Protein AF-A0A3M7S9L4-F1 (afdb_monomer_lite)

Radius of gyration: 29.11 Å; chains: 1; bounding box: 86×45×60 Å

InterPro domains:
  IPR013865 Protein FAM32A [PF08555] (4-86)
  IPR013865 Protein FAM32A [PTHR13282] (4-121)

Secondary structure (DSSP, 8-state):
------------TT------PPPPPPPPPGGGGSSS------PPPP---S------------------PPPHHHHHHHHHHHHHHHHHHHHHHTS-HHHHHHHHHHHHHHS-S-SSPPP--S--

Foldseek 3Di:
DDDDDDPDDDDDPPDDPDPDDDDDDDDDDPPVPPPPPPDDDDDDDDDDDPPPPPPPDDPPDDDPPPPPPDDPVRVVVVVVVVVVVVVVVVVVVVDDPVRVVVVVVVVVVVDDPDPDDDDDDPDD

pLDDT: mean 73.63, std 19.46, range [39.19, 98.0]

Organism: Brachionus plicatilis (NCBI:txid10195)

Structure (mmCIF, N/CA/C/O backbone):
data_AF-A0A3M7S9L4-F1
#
_entry.id   AF-A0A3M7S9L4-F1
#
loop_
_atom_site.group_PDB
_atom_site.id
_atom_site.type_symbol
_atom_site.label_atom_id
_atom_site.label_alt_id
_atom_site.label_comp_id
_atom_site.label_asym_id
_atom_site.label_entity_id
_atom_site.label_seq_id
_atom_site.pdbx_PDB_ins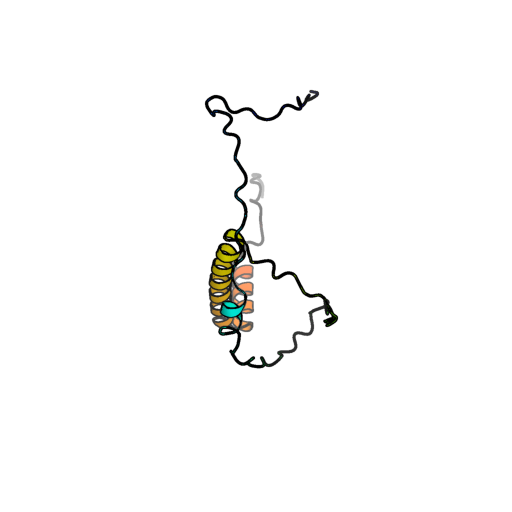_code
_atom_site.Cartn_x
_atom_site.Cartn_y
_atom_site.Cartn_z
_atom_site.occupancy
_atom_site.B_iso_or_equiv
_atom_site.auth_seq_id
_atom_site.auth_comp_id
_atom_site.auth_asym_id
_atom_site.auth_atom_id
_atom_site.pdbx_PDB_model_num
ATOM 1 N N . MET A 1 1 ? 24.836 -1.444 39.140 1.00 51.94 1 MET A N 1
ATOM 2 C CA . MET A 1 1 ? 23.706 -0.548 39.462 1.00 51.94 1 MET A CA 1
ATOM 3 C C . MET A 1 1 ? 22.450 -1.386 39.652 1.00 51.94 1 MET A C 1
ATOM 5 O O . MET A 1 1 ? 22.001 -1.992 38.689 1.00 51.94 1 MET A O 1
ATOM 9 N N . SER A 1 2 ? 21.921 -1.467 40.869 1.00 52.75 2 SER A N 1
ATOM 10 C CA . SER A 1 2 ? 20.624 -2.081 41.179 1.00 52.75 2 SER A CA 1
ATOM 11 C C . SER A 1 2 ? 19.540 -0.997 41.160 1.00 52.75 2 SER A C 1
ATOM 13 O O . SER A 1 2 ? 19.692 0.030 41.813 1.00 52.75 2 SER A O 1
ATOM 15 N N . TYR A 1 3 ? 18.475 -1.199 40.381 1.00 56.56 3 TYR A N 1
ATOM 16 C CA . TYR A 1 3 ? 17.324 -0.293 40.334 1.00 56.56 3 TYR A CA 1
ATOM 17 C C . TYR A 1 3 ? 16.244 -0.790 41.299 1.00 56.56 3 TYR A C 1
ATOM 19 O O . TYR A 1 3 ? 15.649 -1.842 41.074 1.00 56.56 3 TYR A O 1
ATOM 27 N N . GLU A 1 4 ? 15.977 -0.030 42.358 1.00 64.56 4 GLU A N 1
ATOM 28 C CA . GLU A 1 4 ? 14.792 -0.209 43.200 1.00 64.56 4 GLU A CA 1
ATOM 29 C C . GLU A 1 4 ? 13.608 0.535 42.571 1.00 64.56 4 GLU A C 1
ATOM 31 O O . GLU A 1 4 ? 13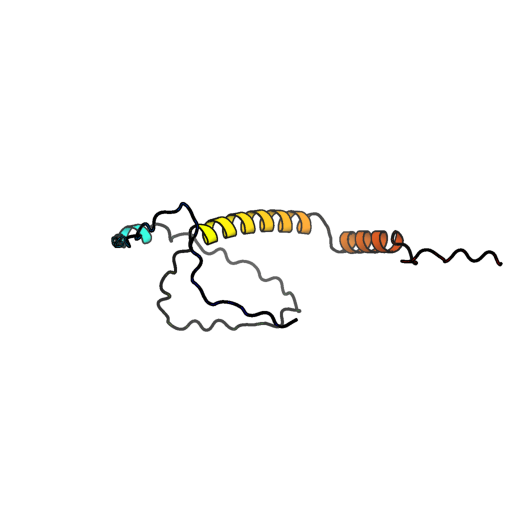.666 1.742 42.332 1.00 64.56 4 GLU A O 1
ATOM 36 N N . CYS A 1 5 ? 12.521 -0.183 42.285 1.00 61.75 5 CYS A N 1
ATOM 37 C CA . CYS A 1 5 ? 11.263 0.406 41.832 1.00 61.75 5 CYS A CA 1
ATOM 38 C C . CYS A 1 5 ? 10.323 0.544 43.038 1.00 61.75 5 CYS A C 1
ATOM 40 O O . CYS A 1 5 ? 9.839 -0.451 43.576 1.00 61.75 5 CYS A O 1
ATOM 42 N N . SER A 1 6 ? 10.077 1.775 43.488 1.00 63.25 6 SER A N 1
ATOM 43 C CA . SER A 1 6 ? 9.165 2.064 44.595 1.00 63.25 6 SER A CA 1
ATOM 44 C C . SER A 1 6 ? 7.703 1.972 44.129 1.00 63.25 6 SER A C 1
ATOM 46 O O . SER A 1 6 ? 7.225 2.757 43.311 1.00 63.25 6 SER A O 1
ATOM 48 N N . GLY A 1 7 ? 6.975 0.977 44.647 1.00 63.69 7 GLY A N 1
ATOM 49 C CA . GLY A 1 7 ? 5.592 0.649 44.275 1.00 63.69 7 GLY A CA 1
ATOM 50 C C . GLY A 1 7 ? 4.527 1.610 44.821 1.00 63.69 7 GLY A C 1
ATOM 51 O O . GLY A 1 7 ? 3.680 1.204 45.615 1.00 63.69 7 GLY A O 1
ATOM 52 N N . GLY A 1 8 ? 4.547 2.877 44.402 1.00 77.81 8 GLY A N 1
ATOM 53 C CA . GLY A 1 8 ? 3.539 3.883 44.764 1.00 77.81 8 GLY A CA 1
ATOM 54 C C . GLY A 1 8 ? 2.562 4.220 43.629 1.00 77.81 8 GLY A C 1
ATOM 55 O O . GLY A 1 8 ? 2.948 4.323 42.469 1.00 77.81 8 GLY A O 1
ATOM 56 N N . SER A 1 9 ? 1.285 4.454 43.959 1.00 73.50 9 SER A N 1
ATOM 57 C CA . SER A 1 9 ? 0.295 4.988 43.008 1.00 73.50 9 SER A CA 1
ATOM 58 C C . SER A 1 9 ? 0.676 6.409 42.573 1.00 73.50 9 SER A C 1
ATOM 60 O O . SER A 1 9 ? 0.821 7.292 43.420 1.00 73.50 9 SER A O 1
ATOM 62 N N . LEU A 1 10 ? 0.761 6.650 41.260 1.00 71.69 10 LEU A N 1
ATOM 63 C CA . LEU A 1 10 ? 1.113 7.949 40.679 1.00 71.69 10 LEU A CA 1
ATOM 64 C C . LEU A 1 10 ? 0.119 9.038 41.115 1.00 71.69 10 LEU A C 1
ATOM 66 O O . LEU A 1 10 ? -1.065 8.995 40.779 1.00 71.69 10 LEU A O 1
ATOM 70 N N . ARG A 1 11 ? 0.612 10.021 41.872 1.00 74.44 11 ARG A N 1
ATOM 71 C CA . ARG A 1 11 ? -0.150 11.189 42.331 1.00 74.44 11 ARG A CA 1
ATOM 72 C C . ARG A 1 11 ? 0.359 12.429 41.611 1.00 74.44 11 ARG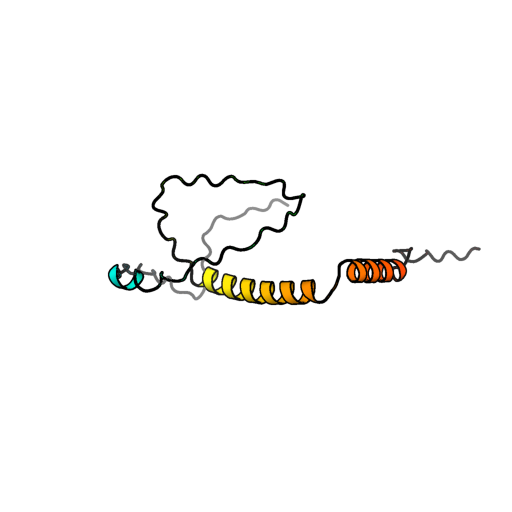 A C 1
ATOM 74 O O . ARG A 1 11 ? 1.501 12.832 41.805 1.00 74.44 11 ARG A O 1
ATOM 81 N N . LEU A 1 12 ? -0.479 13.025 40.764 1.00 77.06 12 LEU A N 1
ATOM 82 C CA . LEU A 1 12 ? -0.112 14.213 39.992 1.00 77.06 12 LEU A CA 1
ATOM 83 C C . LEU A 1 12 ? -0.319 15.478 40.833 1.00 77.06 12 LEU A C 1
ATOM 85 O O . LEU A 1 12 ? -1.419 15.745 41.322 1.00 77.06 12 LEU A O 1
ATOM 89 N N . LYS A 1 13 ? 0.742 16.273 41.005 1.00 76.06 13 LYS A N 1
ATOM 90 C CA . LYS A 1 13 ? 0.677 17.556 41.717 1.00 76.06 13 LYS A CA 1
ATOM 91 C C . LYS A 1 13 ? -0.252 18.510 40.952 1.00 76.06 13 LYS A C 1
ATOM 93 O O . LYS A 1 13 ? -0.060 18.736 39.764 1.00 76.06 13 LYS A O 1
ATOM 98 N N . GLY A 1 14 ? -1.248 19.067 41.640 1.00 72.94 14 GLY A N 1
ATOM 99 C CA . GLY A 1 14 ? -2.183 20.052 41.076 1.00 72.94 14 GLY A CA 1
ATOM 100 C C . GLY A 1 14 ? -3.535 19.492 40.624 1.00 72.94 14 GLY A C 1
ATOM 101 O O . GLY A 1 14 ? -4.426 20.273 40.299 1.00 72.94 14 GLY A O 1
ATOM 102 N N . VAL A 1 15 ? -3.742 18.170 40.660 1.00 66.12 15 VAL A N 1
ATOM 103 C CA . VAL A 1 15 ? -5.050 17.562 40.373 1.00 66.12 15 VAL A CA 1
ATOM 104 C C . VAL A 1 15 ? -5.728 17.187 41.692 1.00 66.12 15 VAL A C 1
ATOM 106 O O . VAL A 1 15 ? -5.188 16.417 42.479 1.00 66.12 15 VAL A O 1
ATOM 109 N N . SER A 1 16 ? -6.910 17.749 41.955 1.00 63.47 16 SER A N 1
ATOM 110 C CA . SER A 1 16 ? -7.751 17.333 43.084 1.00 63.47 16 SER A CA 1
ATOM 111 C C . SER A 1 16 ? -8.373 15.963 42.797 1.00 63.47 16 SER A C 1
ATOM 113 O O . SER A 1 16 ? -8.887 15.738 41.700 1.00 63.47 16 SER A O 1
ATOM 115 N N . ASP A 1 17 ? -8.345 15.056 43.779 1.00 64.31 17 ASP A N 1
ATOM 116 C CA . ASP A 1 17 ? -8.914 13.703 43.691 1.00 64.31 17 ASP A CA 1
ATOM 117 C C . ASP A 1 17 ? -10.444 13.755 43.533 1.00 64.31 17 ASP A C 1
ATOM 119 O O . ASP A 1 17 ? -11.218 13.620 44.486 1.00 64.31 17 ASP A O 1
ATOM 123 N N . LYS A 1 18 ? -10.923 13.967 42.308 1.00 64.94 18 LYS A N 1
ATOM 124 C CA . LYS A 1 18 ? -12.355 13.940 42.009 1.00 64.94 18 LYS A CA 1
ATOM 125 C C . LYS A 1 18 ? -12.812 12.485 41.935 1.00 64.94 18 LYS A C 1
ATOM 127 O O . LYS A 1 18 ? -12.566 11.785 40.957 1.00 64.94 18 LYS A O 1
ATOM 132 N N . LYS A 1 19 ? -13.509 12.026 42.979 1.00 66.44 19 LYS A N 1
ATOM 133 C CA . LYS A 1 19 ? -14.151 10.702 43.043 1.00 66.44 19 LYS A CA 1
ATOM 134 C C . LYS A 1 19 ? -15.229 10.605 41.950 1.00 66.44 19 LYS A C 1
ATOM 136 O O . LYS A 1 19 ? -16.332 11.129 42.107 1.00 66.44 19 LYS A O 1
ATOM 141 N N . ILE A 1 20 ? -14.914 9.962 40.823 1.00 70.38 20 ILE A N 1
ATOM 142 C CA . ILE A 1 20 ? -15.849 9.786 39.700 1.00 70.38 20 ILE A CA 1
ATOM 143 C C . ILE A 1 20 ? -16.982 8.844 40.140 1.00 70.38 20 ILE A C 1
ATOM 145 O O . ILE A 1 20 ? -16.766 7.656 40.381 1.00 70.38 20 ILE A O 1
ATOM 149 N N . LYS A 1 21 ? -18.211 9.366 40.247 1.00 70.62 21 LYS A N 1
ATOM 150 C CA . LYS A 1 21 ? -19.413 8.555 40.501 1.00 70.62 21 LYS A CA 1
ATOM 151 C C . LYS A 1 21 ? -19.842 7.843 39.213 1.00 70.62 21 LYS A C 1
ATOM 153 O O . LYS A 1 21 ? -20.058 8.484 38.187 1.00 70.62 21 LYS A O 1
ATOM 158 N N . LYS A 1 22 ? -20.005 6.516 39.268 1.00 72.75 22 LYS A N 1
ATOM 159 C CA . LYS A 1 22 ? -20.539 5.715 38.152 1.00 72.75 22 LYS A CA 1
ATOM 160 C C . LYS A 1 22 ? -22.018 6.063 37.917 1.00 72.75 22 LYS A C 1
ATOM 162 O O . LYS A 1 22 ? -22.825 5.947 38.837 1.00 72.75 22 LYS A O 1
ATOM 167 N N . LYS A 1 23 ? -22.385 6.464 36.692 1.00 75.12 23 LYS A N 1
ATOM 168 C CA . LYS A 1 23 ? -23.791 6.642 36.276 1.00 75.12 23 LYS A CA 1
ATOM 169 C C . LYS A 1 23 ? -24.436 5.282 35.961 1.00 75.12 23 LYS A C 1
ATOM 171 O O . LYS A 1 23 ? -23.812 4.441 35.316 1.00 75.12 23 LYS A O 1
ATOM 176 N N . LYS A 1 24 ? -25.686 5.076 36.400 1.00 73.44 24 LYS A N 1
ATOM 177 C CA . LYS A 1 24 ? -26.519 3.913 36.031 1.00 73.44 24 LYS A CA 1
ATOM 178 C C . LYS A 1 24 ? -26.943 4.014 34.557 1.00 73.44 24 LYS A C 1
ATOM 180 O O . LYS A 1 24 ? -27.299 5.095 34.101 1.00 73.44 24 LYS A O 1
ATOM 185 N N . LYS A 1 25 ? -26.909 2.888 33.833 1.00 71.12 25 LYS A N 1
ATOM 186 C CA . LYS A 1 25 ? -27.418 2.765 32.455 1.00 71.12 25 LYS A CA 1
ATOM 187 C C . LYS A 1 25 ? -28.947 2.629 32.478 1.00 71.12 25 LYS A C 1
ATOM 189 O O . LYS A 1 25 ? -29.457 1.807 33.238 1.00 71.12 25 LYS A O 1
ATOM 194 N N . SER A 1 26 ? -29.656 3.403 31.657 1.00 65.56 26 SER A N 1
ATOM 195 C CA . SER A 1 26 ? -31.068 3.173 31.328 1.00 65.56 26 SER A CA 1
ATOM 196 C C . SER A 1 26 ? -31.184 2.063 30.275 1.00 65.56 26 SER A C 1
ATOM 198 O O . SER A 1 26 ? -30.298 1.907 29.433 1.00 65.56 26 SER A O 1
ATOM 200 N N . LYS A 1 27 ? -32.247 1.255 30.353 1.00 70.50 27 LYS A N 1
ATOM 201 C CA . LYS A 1 27 ? -32.583 0.249 29.335 1.00 70.50 27 LYS A CA 1
ATOM 202 C C . LYS A 1 27 ? -33.285 0.954 28.167 1.00 70.50 27 LYS A C 1
ATOM 204 O O . LYS A 1 27 ? -34.049 1.880 28.410 1.00 70.50 27 LYS A O 1
ATOM 209 N N . ILE A 1 28 ? -32.975 0.549 26.938 1.00 65.88 28 ILE A N 1
ATOM 210 C CA . ILE A 1 28 ? -33.593 1.048 25.699 1.00 65.88 28 ILE A CA 1
ATOM 211 C C . ILE A 1 28 ? -34.583 -0.017 25.216 1.00 65.88 28 ILE A C 1
ATOM 213 O O . ILE A 1 28 ? -34.278 -1.209 25.317 1.00 65.88 28 ILE A O 1
ATOM 217 N N . ASP A 1 29 ? -35.743 0.421 24.727 1.00 64.81 29 ASP A N 1
ATOM 218 C CA . ASP A 1 29 ? -36.858 -0.438 24.327 1.00 64.81 29 ASP A CA 1
ATOM 219 C C . ASP A 1 29 ? -36.541 -1.280 23.069 1.00 64.81 29 ASP A C 1
ATOM 221 O O . ASP A 1 29 ? -35.951 -0.775 22.109 1.00 64.81 29 ASP A O 1
ATOM 225 N N . PRO A 1 30 ? -36.907 -2.576 23.056 1.00 60.75 30 PRO A N 1
ATOM 226 C CA . PRO A 1 30 ? -36.472 -3.549 22.047 1.00 60.75 30 PRO A CA 1
ATOM 227 C C . PRO A 1 30 ? -37.163 -3.423 20.679 1.00 60.75 30 PRO A C 1
ATOM 229 O O . PRO A 1 30 ? -36.702 -4.038 19.714 1.00 60.75 30 PRO A O 1
ATOM 232 N N . ASP A 1 31 ? -38.234 -2.636 20.569 1.00 60.59 31 ASP A N 1
ATOM 233 C CA . ASP A 1 31 ? -39.060 -2.591 19.356 1.00 60.59 31 ASP A CA 1
ATOM 234 C C . ASP A 1 31 ? -38.462 -1.734 18.230 1.00 60.59 31 ASP A C 1
ATOM 236 O O . ASP A 1 31 ? -38.777 -1.954 17.062 1.00 60.59 31 ASP A O 1
ATOM 240 N N . LEU A 1 32 ? -37.503 -0.850 18.534 1.00 55.53 32 LEU A N 1
ATOM 241 C CA . LEU A 1 32 ? -36.837 -0.019 17.520 1.00 55.53 32 LEU A CA 1
ATOM 242 C C . LEU A 1 32 ? -35.826 -0.796 16.647 1.00 55.53 32 LEU A C 1
ATOM 244 O O . LEU A 1 32 ? -35.424 -0.318 15.594 1.00 55.53 32 LEU A O 1
ATOM 248 N N . ILE A 1 33 ? -35.399 -1.994 17.069 1.00 53.31 33 ILE A N 1
ATOM 249 C CA . ILE A 1 33 ? -34.271 -2.729 16.458 1.00 53.31 33 ILE A CA 1
ATOM 250 C C . ILE A 1 33 ? -34.723 -3.661 15.316 1.00 53.31 33 ILE A C 1
ATOM 252 O O . ILE A 1 33 ? -33.909 -4.084 14.496 1.00 53.31 33 ILE A O 1
ATOM 256 N N . LYS A 1 34 ? -36.016 -3.998 15.229 1.00 54.66 34 LYS A N 1
ATOM 257 C CA . LYS A 1 34 ? -36.523 -4.973 14.242 1.00 54.66 34 LYS A CA 1
ATOM 258 C C . LYS A 1 34 ? -36.712 -4.405 12.834 1.00 54.66 34 LYS A C 1
ATOM 260 O O . LYS A 1 34 ? -36.758 -5.185 11.889 1.00 54.66 34 LYS A O 1
ATOM 265 N N . GLN A 1 35 ? -36.797 -3.086 12.674 1.00 54.00 35 GLN A N 1
ATOM 266 C CA . GLN A 1 35 ? -37.128 -2.473 11.383 1.00 54.00 35 GLN A CA 1
ATOM 267 C C . GLN A 1 35 ? -35.927 -2.312 10.431 1.00 54.00 35 GLN A C 1
ATOM 269 O O . GLN A 1 35 ? -36.130 -2.145 9.235 1.00 54.00 35 GLN A O 1
ATOM 274 N N . GLU A 1 36 ? -34.688 -2.413 10.926 1.00 51.97 36 GLU A N 1
ATOM 275 C CA . GLU A 1 36 ? -33.468 -2.121 10.145 1.00 51.97 36 GLU A CA 1
ATOM 276 C C . GLU A 1 36 ? -32.795 -3.372 9.528 1.00 51.97 36 GLU A C 1
ATOM 278 O O . GLU A 1 36 ? -31.843 -3.265 8.763 1.00 51.97 36 GLU A O 1
ATOM 283 N N . LEU A 1 37 ? -33.286 -4.581 9.837 1.00 53.91 37 LEU A N 1
ATOM 284 C CA . LEU A 1 37 ? -32.650 -5.864 9.477 1.00 53.91 37 LEU A CA 1
ATOM 285 C C . LEU A 1 37 ? -33.151 -6.497 8.160 1.00 53.91 37 LEU A C 1
ATOM 287 O O . LEU A 1 37 ? -32.776 -7.626 7.846 1.00 53.91 37 LEU A O 1
ATOM 291 N N . ALA A 1 38 ? -33.976 -5.799 7.377 1.00 48.81 38 ALA A N 1
ATOM 292 C CA . ALA A 1 38 ? -34.519 -6.298 6.112 1.00 48.81 38 ALA A CA 1
ATOM 293 C C . ALA A 1 38 ? -33.733 -5.762 4.898 1.00 48.81 38 ALA A C 1
ATOM 295 O O . ALA A 1 38 ? -34.230 -4.931 4.143 1.00 48.81 38 ALA A O 1
ATOM 296 N N . LEU A 1 39 ? -32.504 -6.244 4.693 1.00 48.88 39 LEU A N 1
ATOM 297 C CA . LEU A 1 39 ? -31.785 -6.097 3.419 1.00 48.88 39 LEU A CA 1
ATOM 298 C C . LEU A 1 39 ? -31.350 -7.485 2.912 1.00 48.88 39 LEU A C 1
ATOM 300 O O . LEU A 1 39 ? -30.813 -8.274 3.694 1.00 48.88 39 LEU A O 1
ATOM 304 N N . PRO A 1 40 ? -31.600 -7.825 1.632 1.00 45.03 40 PRO A N 1
ATOM 305 C CA . PRO A 1 40 ? -31.350 -9.162 1.105 1.00 45.03 40 PRO A CA 1
ATOM 306 C C . PRO A 1 40 ? -29.848 -9.449 0.970 1.00 45.03 40 PRO A C 1
ATOM 308 O O . PRO A 1 40 ? -29.085 -8.653 0.424 1.00 45.03 40 PRO A O 1
ATOM 311 N N . LYS A 1 41 ? -29.433 -10.626 1.456 1.00 45.59 41 LYS A N 1
ATOM 312 C CA . LYS A 1 41 ? -28.084 -11.185 1.298 1.00 45.59 41 LYS A CA 1
ATOM 313 C C . LYS A 1 41 ? -27.821 -11.451 -0.189 1.00 45.59 41 LYS A C 1
ATOM 315 O O . LYS A 1 41 ? -28.398 -12.372 -0.757 1.00 45.59 41 LYS A O 1
ATOM 320 N N . VAL A 1 42 ? -26.950 -10.659 -0.810 1.00 41.88 42 VAL A N 1
ATOM 321 C CA . VAL A 1 42 ? -26.452 -10.923 -2.165 1.00 41.88 42 VAL A CA 1
ATOM 322 C C . VAL A 1 42 ? -25.295 -11.915 -2.049 1.00 41.88 42 VAL A C 1
ATOM 324 O O . VAL A 1 42 ? -24.248 -11.603 -1.484 1.00 41.88 42 VAL A O 1
ATOM 327 N N . SER A 1 43 ? -25.516 -13.135 -2.530 1.00 49.03 43 SER A N 1
ATOM 328 C CA . SER A 1 43 ? -24.526 -14.209 -2.620 1.00 49.03 43 SER A CA 1
ATOM 329 C C . SER A 1 43 ? -23.348 -13.791 -3.507 1.00 49.03 43 SER A C 1
ATOM 331 O O . SER A 1 43 ? -23.521 -13.458 -4.679 1.00 49.03 43 SER A O 1
ATOM 333 N N . ARG A 1 44 ? -22.149 -13.788 -2.920 1.00 57.19 44 ARG A N 1
ATOM 334 C CA . ARG A 1 44 ? -20.867 -13.475 -3.563 1.00 57.19 44 ARG A CA 1
ATOM 335 C C . ARG A 1 44 ? -20.340 -14.735 -4.274 1.00 57.19 44 ARG A C 1
ATOM 337 O O . ARG A 1 44 ? -20.381 -15.788 -3.645 1.00 57.19 44 ARG A O 1
ATOM 344 N N . PRO A 1 45 ? -19.855 -14.672 -5.528 1.00 49.00 45 PRO A N 1
ATOM 345 C CA . PRO A 1 45 ? -19.238 -15.830 -6.167 1.00 49.00 45 PRO A CA 1
ATOM 346 C C . PRO A 1 45 ? -17.855 -16.084 -5.550 1.00 49.00 45 PRO A C 1
ATOM 348 O O . PRO A 1 45 ? -17.060 -15.152 -5.391 1.00 49.00 45 PRO A O 1
ATOM 351 N N . GLU A 1 46 ? -17.607 -17.335 -5.170 1.00 46.62 46 GLU A N 1
ATOM 352 C CA . GLU A 1 46 ? -16.317 -17.833 -4.687 1.00 46.62 46 GLU A CA 1
ATOM 353 C C . GLU A 1 46 ? -15.293 -17.778 -5.832 1.00 46.62 46 GLU A C 1
ATOM 355 O O . GLU A 1 46 ? -15.573 -18.216 -6.948 1.00 46.62 46 GLU A O 1
ATOM 360 N N . LEU A 1 47 ? -14.120 -17.202 -5.570 1.00 50.91 47 LEU A N 1
ATOM 361 C CA . LEU A 1 47 ? -12.932 -17.395 -6.395 1.00 50.91 47 LEU A CA 1
ATOM 362 C C . LEU A 1 47 ? -11.987 -18.272 -5.578 1.00 50.91 47 LEU A C 1
ATOM 364 O O . LEU A 1 47 ? -11.607 -17.900 -4.467 1.00 50.91 47 LEU A O 1
ATOM 368 N N . ASP A 1 48 ? -11.656 -19.435 -6.128 1.00 45.34 48 ASP A N 1
ATOM 369 C CA . ASP A 1 48 ? -10.817 -20.449 -5.501 1.00 45.34 48 ASP A CA 1
ATOM 370 C C . ASP A 1 48 ? -9.352 -19.979 -5.415 1.00 45.34 48 ASP A C 1
ATOM 372 O O . ASP A 1 48 ? -8.592 -20.072 -6.379 1.00 45.34 48 ASP A O 1
ATOM 376 N N . ASP A 1 49 ? -8.933 -19.480 -4.249 1.00 58.59 49 ASP A N 1
ATOM 377 C CA . ASP A 1 49 ? -7.521 -19.282 -3.898 1.00 58.59 49 ASP A CA 1
ATOM 378 C C . ASP A 1 49 ? -6.986 -20.559 -3.203 1.00 58.59 49 ASP A C 1
ATOM 380 O O . ASP A 1 49 ? -7.366 -20.841 -2.062 1.00 58.59 49 ASP A O 1
ATOM 384 N N . PRO A 1 50 ? -6.065 -21.341 -3.808 1.00 56.00 50 PRO A N 1
ATOM 385 C CA . PRO A 1 50 ? -5.631 -22.640 -3.274 1.00 56.00 50 PRO A CA 1
ATOM 386 C C . PRO A 1 50 ? -4.606 -22.551 -2.125 1.00 56.00 50 PRO A C 1
ATOM 388 O O . PRO A 1 50 ? -3.987 -23.553 -1.774 1.00 56.00 50 PRO A O 1
ATOM 391 N N . ASN A 1 51 ? -4.403 -21.378 -1.514 1.00 51.75 51 ASN A N 1
ATOM 392 C CA . ASN A 1 51 ? -3.446 -21.199 -0.415 1.00 51.75 51 ASN A CA 1
ATOM 393 C C . ASN A 1 51 ? -4.060 -20.482 0.798 1.00 51.75 51 ASN A C 1
ATOM 395 O O . ASN A 1 51 ? -3.513 -19.507 1.312 1.00 51.75 51 ASN A O 1
ATOM 399 N N . SER A 1 52 ? -5.209 -20.976 1.262 1.00 50.44 52 SER A N 1
ATOM 400 C CA . SER A 1 52 ? -5.762 -20.656 2.581 1.00 50.44 52 SER A CA 1
ATOM 401 C C . SER A 1 52 ? -5.761 -21.914 3.449 1.00 50.44 52 SER A C 1
ATOM 403 O O . SER A 1 52 ? -6.765 -22.605 3.615 1.00 50.44 52 SER A O 1
ATOM 405 N N . ASN A 1 53 ? -4.594 -22.239 4.006 1.00 53.38 53 ASN A N 1
ATOM 406 C CA . ASN A 1 53 ? -4.516 -23.169 5.126 1.00 53.38 53 ASN A CA 1
ATOM 407 C C . ASN A 1 53 ? -5.060 -22.461 6.373 1.00 53.38 53 ASN A C 1
ATOM 409 O O . ASN A 1 53 ? -4.339 -21.750 7.071 1.00 53.38 53 ASN A O 1
ATOM 413 N N . GLY A 1 54 ? -6.360 -22.629 6.615 1.00 42.62 54 GLY A N 1
ATOM 414 C CA . GLY A 1 54 ? -7.040 -22.067 7.778 1.00 42.62 54 GLY A CA 1
ATOM 415 C C . GLY A 1 54 ? -8.561 -22.127 7.694 1.00 42.62 54 GLY A C 1
ATOM 416 O O . GLY A 1 54 ? -9.224 -21.154 8.038 1.00 42.62 54 GLY A O 1
ATOM 417 N N . SER A 1 55 ? -9.123 -23.245 7.224 1.00 41.88 55 SER A N 1
ATOM 418 C CA . SER A 1 55 ? -10.564 -23.514 7.291 1.00 41.88 55 SER A CA 1
ATOM 419 C C . SER A 1 55 ? -10.984 -23.701 8.755 1.00 41.88 55 SER A C 1
ATOM 421 O O . SER A 1 55 ? -10.988 -24.809 9.294 1.00 41.88 55 SER A O 1
ATOM 423 N N . PHE A 1 56 ? -11.324 -22.599 9.424 1.00 39.19 56 PHE A N 1
ATOM 424 C CA . PHE A 1 56 ? -12.209 -22.651 10.580 1.00 39.19 56 PHE A CA 1
ATOM 425 C C . PHE A 1 56 ? -13.610 -22.951 10.054 1.00 39.19 56 PHE A C 1
ATOM 427 O O . PHE A 1 56 ? -14.293 -22.079 9.526 1.00 39.19 56 PHE A O 1
ATOM 434 N N . LYS A 1 57 ? -14.000 -24.221 10.163 1.00 46.78 57 LYS A N 1
ATOM 435 C CA . LYS A 1 57 ? -15.368 -24.678 9.938 1.00 46.78 57 LYS A CA 1
ATOM 436 C C . LYS A 1 57 ? -16.304 -23.921 10.878 1.00 46.78 57 LYS A C 1
ATOM 438 O O . LYS A 1 57 ? -16.107 -23.933 12.094 1.00 46.78 57 LYS A O 1
ATOM 443 N N . GLU A 1 58 ? -17.315 -23.285 10.299 1.00 47.72 58 GLU A N 1
ATOM 444 C CA . GLU A 1 58 ? -18.463 -22.731 11.006 1.00 47.72 5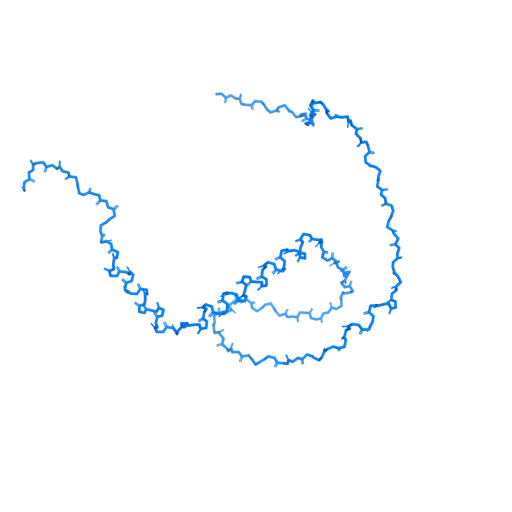8 GLU A CA 1
ATOM 445 C C . GLU A 1 58 ? -19.151 -23.841 11.806 1.00 47.72 58 GLU A C 1
ATOM 447 O O . GLU A 1 58 ? -19.836 -24.708 11.267 1.00 47.72 58 GLU A O 1
ATOM 452 N N . ALA A 1 59 ? -18.957 -23.812 13.123 1.00 43.94 59 ALA A N 1
ATOM 453 C CA . ALA A 1 59 ? -19.886 -24.415 14.057 1.00 43.94 59 ALA A CA 1
ATOM 454 C C . ALA A 1 59 ? -21.011 -23.400 14.297 1.00 43.94 59 ALA A C 1
ATOM 456 O O . ALA A 1 59 ? -20.969 -22.603 15.236 1.00 43.94 59 ALA A O 1
ATOM 457 N N . GLU A 1 60 ? -22.018 -23.422 13.426 1.00 53.72 60 GLU A N 1
ATOM 458 C CA . GLU A 1 60 ? -23.347 -22.928 13.772 1.00 53.72 60 GLU A CA 1
ATOM 459 C C . GLU A 1 60 ? -23.906 -23.808 14.895 1.00 53.72 60 GLU A C 1
ATOM 461 O O . GLU A 1 60 ? -24.493 -24.861 14.657 1.00 53.72 60 GLU A O 1
ATOM 466 N N . GLN A 1 61 ? -23.697 -23.402 16.146 1.00 44.47 61 GLN A N 1
ATOM 467 C CA . GLN A 1 61 ? -24.483 -23.912 17.262 1.00 44.47 61 GLN A CA 1
ATOM 468 C C . GLN A 1 61 ? -24.555 -22.884 18.393 1.00 44.47 61 GLN A C 1
ATOM 470 O O . GLN A 1 61 ? -23.609 -22.665 19.145 1.00 44.47 61 GLN A O 1
ATOM 475 N N . GLY A 1 62 ? -25.727 -22.253 18.481 1.00 47.03 62 GLY A N 1
ATOM 476 C CA . GLY A 1 62 ? -26.372 -21.862 19.732 1.00 47.03 62 GLY A CA 1
ATOM 477 C C . GLY A 1 62 ? -25.508 -21.143 20.760 1.00 47.03 62 GLY A C 1
ATOM 478 O O . GLY A 1 62 ? -25.162 -21.707 21.790 1.00 47.03 62 GLY A O 1
ATOM 479 N N . ASN A 1 63 ? -25.271 -19.853 20.558 1.00 42.50 63 ASN A N 1
ATOM 480 C CA . ASN A 1 63 ? -25.150 -18.937 21.682 1.00 42.50 63 ASN A CA 1
ATOM 481 C C . ASN A 1 63 ? -25.867 -17.651 21.298 1.00 42.50 63 ASN A C 1
ATOM 483 O O . ASN A 1 63 ? -25.552 -17.053 20.272 1.00 42.50 63 ASN A O 1
ATOM 487 N N . GLU A 1 64 ? -26.825 -17.220 22.118 1.00 54.03 64 GLU A N 1
ATOM 488 C CA . GLU A 1 64 ? -27.296 -15.839 22.132 1.00 54.03 64 GLU A CA 1
ATOM 489 C C . GLU A 1 64 ? -26.080 -14.953 22.410 1.00 54.03 64 GLU A C 1
ATOM 491 O O . GLU A 1 64 ? -25.732 -14.642 23.554 1.00 54.03 64 GLU A O 1
ATOM 496 N N . THR A 1 65 ? -25.359 -14.598 21.351 1.00 53.91 65 THR A N 1
ATOM 497 C CA . THR A 1 65 ? -24.210 -13.721 21.444 1.00 53.91 65 THR A CA 1
ATOM 498 C C . THR A 1 65 ? -24.766 -12.401 21.927 1.00 53.91 65 THR A C 1
ATOM 500 O O . THR A 1 65 ? -25.453 -11.695 21.182 1.00 53.91 65 THR A O 1
ATOM 503 N N . ARG A 1 66 ? -24.513 -12.086 23.200 1.00 56.53 66 ARG A N 1
ATOM 504 C CA . ARG A 1 66 ? -24.661 -10.741 23.752 1.00 56.53 66 ARG A CA 1
ATOM 505 C C . ARG A 1 66 ? -24.162 -9.806 22.663 1.00 56.53 66 ARG A C 1
ATOM 507 O O . ARG A 1 66 ? -22.987 -9.884 22.319 1.00 56.53 66 ARG A O 1
ATOM 514 N N . LYS A 1 67 ? -25.050 -9.016 22.054 1.00 61.59 67 LYS A N 1
ATOM 515 C CA . LYS A 1 67 ? -24.667 -8.040 21.034 1.00 61.59 67 LYS A CA 1
ATOM 516 C C . LYS A 1 67 ? -23.720 -7.071 21.732 1.00 61.59 67 LYS A C 1
ATOM 518 O O . LYS A 1 67 ? -24.168 -6.151 22.415 1.00 61.59 67 LYS A O 1
ATOM 523 N N . ILE A 1 68 ? -22.418 -7.345 21.675 1.00 70.50 68 ILE A N 1
ATOM 524 C CA . ILE A 1 68 ? -21.391 -6.458 22.197 1.00 70.50 68 ILE A CA 1
ATOM 525 C C . ILE A 1 68 ? -21.450 -5.266 21.253 1.00 70.50 68 ILE A C 1
ATOM 527 O O . ILE A 1 68 ? -20.962 -5.314 20.128 1.00 70.50 68 ILE A O 1
ATOM 531 N N . SER A 1 69 ? -22.176 -4.232 21.672 1.00 82.12 69 SER A N 1
ATOM 532 C CA . SER A 1 69 ? -22.236 -2.979 20.939 1.00 82.12 69 SER A CA 1
ATOM 533 C C . SER A 1 69 ? -20.815 -2.447 20.854 1.00 82.12 69 SER A C 1
ATOM 535 O O . SER A 1 69 ? -20.193 -2.222 21.900 1.00 82.12 6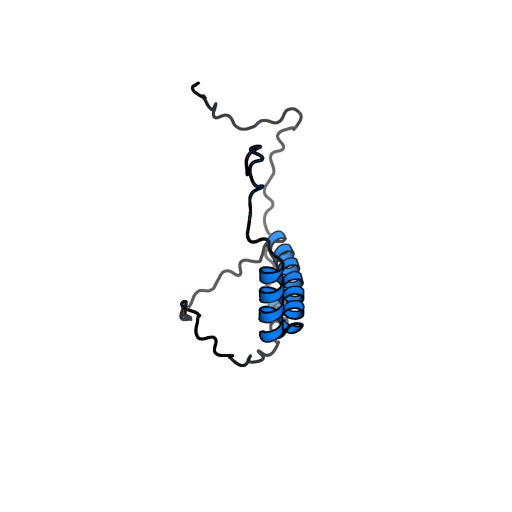9 SER A O 1
ATOM 537 N N . LYS A 1 70 ? -20.325 -2.256 19.632 1.00 88.62 70 LYS A N 1
ATOM 538 C CA . LYS A 1 70 ? -18.985 -1.736 19.397 1.00 88.62 70 LYS A CA 1
ATOM 539 C C . LYS A 1 70 ? -18.789 -0.434 20.160 1.00 88.62 70 LYS A C 1
ATOM 541 O O . LYS A 1 70 ? -19.697 0.405 20.248 1.00 88.62 70 LYS A O 1
ATOM 546 N N . THR A 1 71 ? -17.614 -0.263 20.745 1.00 93.75 71 THR A N 1
ATOM 547 C CA . THR A 1 71 ? -17.273 0.992 21.411 1.00 93.75 71 THR A CA 1
ATOM 548 C C . THR A 1 71 ? -17.173 2.123 20.381 1.00 93.75 71 THR A C 1
ATOM 550 O O . THR A 1 71 ? -16.978 1.899 19.188 1.00 93.75 71 THR A O 1
ATOM 553 N N . LYS A 1 72 ? -17.289 3.386 20.818 1.00 91.56 72 LYS A N 1
ATOM 554 C CA . LYS A 1 72 ? -17.124 4.537 19.906 1.00 91.56 72 LYS A CA 1
ATOM 555 C C . LYS A 1 72 ? -15.758 4.529 19.204 1.00 91.56 72 LYS A C 1
ATOM 557 O O . LYS A 1 72 ? -15.663 4.979 18.067 1.00 91.56 72 LYS A O 1
ATOM 562 N N . ALA A 1 73 ? -14.731 4.021 19.887 1.00 93.31 73 ALA A N 1
ATOM 563 C CA . ALA A 1 73 ? -13.390 3.868 19.340 1.00 93.31 73 ALA A CA 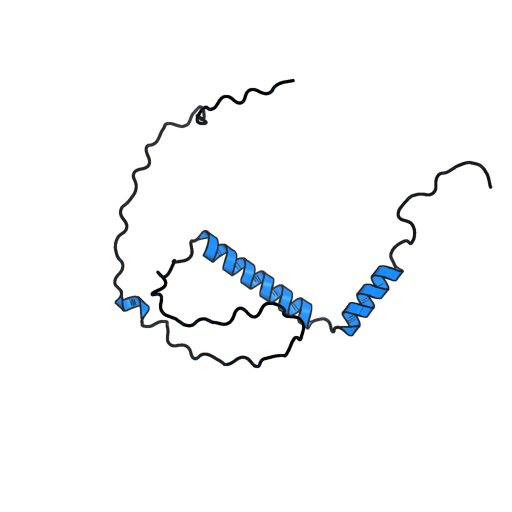1
ATOM 564 C C . ALA A 1 73 ? -13.343 2.782 18.255 1.00 93.31 73 ALA A C 1
ATOM 566 O O . ALA A 1 73 ? -12.802 3.030 17.182 1.00 93.31 73 ALA A O 1
ATOM 567 N N . GLU A 1 74 ? -13.972 1.628 18.489 1.00 93.44 74 GLU A N 1
ATOM 568 C CA . GLU A 1 74 ? -14.092 0.556 17.489 1.00 93.44 74 GLU A CA 1
ATOM 569 C C . GLU A 1 74 ? -14.850 1.022 16.243 1.00 93.44 74 GLU A C 1
ATOM 571 O O . GLU A 1 74 ? -14.369 0.830 15.133 1.00 93.44 74 GLU A O 1
ATOM 576 N N . LEU A 1 75 ? -15.975 1.727 16.410 1.00 94.38 75 LEU A N 1
ATOM 577 C CA . LEU A 1 75 ? -16.729 2.282 15.278 1.00 94.38 75 LEU A CA 1
ATOM 578 C C . LEU A 1 75 ? -15.904 3.287 14.462 1.00 94.38 75 LEU A C 1
ATOM 580 O O . LEU A 1 75 ? -16.016 3.341 13.241 1.00 94.38 75 LEU A O 1
ATOM 584 N N . ALA A 1 76 ? -15.086 4.113 15.118 1.00 94.75 76 ALA A N 1
ATOM 585 C CA . ALA A 1 76 ? -14.197 5.036 14.417 1.00 94.75 76 ALA A CA 1
ATOM 586 C C . ALA A 1 76 ? -13.078 4.290 13.671 1.00 94.75 76 ALA A C 1
ATOM 588 O O . ALA A 1 76 ? -12.761 4.641 12.536 1.00 94.75 76 ALA A O 1
ATOM 589 N N . PHE A 1 77 ? -12.508 3.252 14.285 1.00 96.50 77 PHE A N 1
ATOM 590 C CA . PHE A 1 77 ? -11.479 2.421 13.668 1.00 96.50 77 PHE A CA 1
ATOM 591 C C . PHE A 1 77 ? -12.001 1.690 12.429 1.00 96.50 77 PHE A C 1
ATOM 593 O O . PHE A 1 77 ? -11.339 1.723 11.394 1.00 96.50 77 PHE A O 1
ATOM 600 N N . GLU A 1 78 ? -13.197 1.107 12.502 1.00 96.31 78 GLU A N 1
ATOM 601 C CA . GLU A 1 78 ? -13.820 0.407 11.375 1.00 96.31 78 GLU A CA 1
ATOM 602 C C . GLU A 1 78 ? -14.055 1.325 10.187 1.00 96.31 78 GLU A C 1
ATOM 604 O O . GLU A 1 78 ? -13.651 0.980 9.083 1.00 96.31 78 GLU A O 1
ATOM 609 N N . ARG A 1 79 ? -14.576 2.538 10.409 1.00 95.31 79 ARG A N 1
ATOM 610 C CA . ARG A 1 79 ? -14.718 3.527 9.328 1.00 95.31 79 ARG A CA 1
ATOM 611 C C . ARG A 1 79 ? -13.383 3.818 8.650 1.00 95.31 79 ARG A C 1
ATOM 613 O O . ARG A 1 79 ? -13.297 3.853 7.429 1.00 95.31 79 ARG A O 1
ATOM 620 N N . ILE A 1 80 ? -12.318 4.009 9.429 1.00 96.44 80 ILE A N 1
ATOM 621 C CA . ILE A 1 80 ? -10.983 4.260 8.868 1.00 96.44 80 ILE A CA 1
ATOM 622 C C . ILE A 1 80 ? -10.463 3.018 8.125 1.00 96.44 80 ILE A C 1
ATOM 624 O O . ILE A 1 80 ? -9.804 3.139 7.090 1.00 96.44 80 ILE A O 1
ATOM 628 N N . GLN A 1 81 ? -10.724 1.820 8.640 1.00 97.31 81 GLN A N 1
ATOM 629 C CA . GLN A 1 81 ? -10.319 0.571 8.006 1.00 97.31 81 GLN A CA 1
ATOM 630 C C . GLN A 1 81 ? -11.061 0.345 6.687 1.00 97.31 81 GLN A C 1
ATOM 632 O O . GLN A 1 81 ? -10.420 -0.025 5.707 1.00 97.31 81 GLN A O 1
ATOM 637 N N . GLU A 1 82 ? -12.363 0.612 6.641 1.00 96.56 82 GLU A N 1
ATOM 638 C CA . GLU A 1 82 ? -13.185 0.565 5.431 1.00 96.56 82 GLU A CA 1
ATOM 639 C C . GLU A 1 82 ? -12.646 1.518 4.365 1.00 96.56 82 GLU A C 1
ATOM 641 O O . GLU A 1 82 ? -12.374 1.073 3.251 1.00 96.56 82 GLU A O 1
ATOM 646 N N . MET A 1 83 ? -12.366 2.773 4.731 1.00 96.31 83 MET A N 1
ATOM 647 C CA . MET A 1 83 ? -11.741 3.753 3.832 1.00 96.31 83 MET A CA 1
ATOM 648 C C . MET A 1 83 ? -10.414 3.231 3.258 1.00 96.31 83 MET A C 1
ATOM 650 O O . MET A 1 83 ? -10.230 3.160 2.045 1.00 96.31 83 MET A O 1
ATOM 654 N N . ARG A 1 84 ? -9.497 2.754 4.114 1.00 97.38 84 ARG A N 1
ATOM 655 C CA . ARG A 1 84 ? -8.207 2.199 3.655 1.00 97.38 84 ARG A CA 1
ATOM 656 C C . ARG A 1 84 ? -8.373 0.941 2.807 1.00 97.38 84 ARG A C 1
ATOM 658 O O . ARG A 1 84 ? -7.530 0.660 1.958 1.00 97.38 84 ARG A O 1
ATOM 665 N N . ASN A 1 85 ? -9.387 0.129 3.085 1.00 96.56 85 ASN A N 1
ATOM 666 C CA . ASN A 1 85 ? -9.652 -1.083 2.324 1.00 96.56 85 ASN A CA 1
ATOM 667 C C . ASN A 1 85 ? -10.157 -0.738 0.925 1.00 96.56 85 ASN A C 1
ATOM 669 O O . ASN A 1 85 ? -9.670 -1.341 -0.027 1.00 96.56 85 ASN A O 1
ATOM 673 N N . GLN A 1 86 ? -11.042 0.251 0.788 1.00 95.88 86 GLN A N 1
ATOM 674 C CA . GLN A 1 86 ? -11.470 0.768 -0.516 1.00 95.88 86 GLN A CA 1
ATOM 675 C C . GLN A 1 86 ? -10.262 1.254 -1.328 1.00 95.88 86 GLN A C 1
ATOM 677 O O . GLN A 1 86 ? -10.053 0.778 -2.444 1.00 95.88 86 GLN A O 1
ATOM 682 N N . ASP A 1 87 ? -9.386 2.065 -0.726 1.00 95.62 87 ASP A N 1
ATOM 683 C CA . ASP A 1 87 ? -8.157 2.534 -1.383 1.00 95.62 87 ASP A CA 1
ATOM 684 C C . ASP A 1 87 ? -7.252 1.377 -1.837 1.00 95.62 87 ASP A C 1
ATOM 686 O O . ASP A 1 87 ? -6.666 1.408 -2.920 1.00 95.62 87 ASP A O 1
ATOM 690 N N . LYS A 1 88 ? -7.110 0.335 -1.007 1.00 96.19 88 LYS A N 1
ATOM 691 C CA . LYS A 1 88 ? -6.313 -0.855 -1.345 1.00 96.19 88 LYS A CA 1
ATOM 692 C C . LYS A 1 88 ? -6.940 -1.660 -2.476 1.00 96.19 88 LYS A C 1
ATOM 694 O O . LYS A 1 88 ? -6.194 -2.185 -3.300 1.00 96.19 88 LYS A O 1
ATOM 699 N N . VAL A 1 89 ? -8.265 -1.803 -2.491 1.00 95.81 89 VAL A N 1
ATOM 700 C CA . VAL A 1 89 ? -8.979 -2.522 -3.554 1.00 95.81 89 VAL A CA 1
ATOM 701 C C . VAL A 1 89 ? -8.781 -1.796 -4.878 1.00 95.81 89 VAL A C 1
ATOM 703 O O . VAL A 1 89 ? -8.364 -2.438 -5.838 1.00 95.81 89 VAL A O 1
ATOM 706 N N . ILE A 1 90 ? -8.962 -0.473 -4.900 1.00 95.50 90 ILE A N 1
ATOM 707 C CA . ILE A 1 90 ? -8.741 0.356 -6.091 1.00 95.50 90 ILE A CA 1
ATOM 708 C C . ILE A 1 90 ? -7.297 0.185 -6.593 1.00 95.50 90 ILE A C 1
ATOM 710 O O . ILE A 1 90 ? -7.090 -0.288 -7.707 1.00 95.50 90 ILE A O 1
ATOM 714 N N . LYS A 1 91 ? -6.290 0.403 -5.737 1.00 92.62 91 LYS A N 1
ATOM 715 C CA . LYS A 1 91 ? -4.863 0.265 -6.106 1.00 92.62 91 LYS A CA 1
ATOM 716 C C . LYS A 1 91 ? -4.461 -1.133 -6.585 1.00 92.62 91 LYS A C 1
ATOM 718 O O . LYS A 1 91 ? -3.526 -1.281 -7.371 1.00 92.62 91 LYS A O 1
ATOM 723 N N . ARG A 1 92 ? -5.096 -2.187 -6.059 1.00 90.69 92 ARG A N 1
ATOM 724 C CA . ARG A 1 92 ? -4.848 -3.569 -6.502 1.00 90.69 92 ARG A CA 1
ATOM 725 C C . ARG A 1 92 ? -5.501 -3.853 -7.848 1.00 90.69 92 ARG A C 1
ATOM 727 O O . ARG A 1 92 ? -4.895 -4.572 -8.633 1.00 90.69 92 ARG A O 1
ATOM 734 N N . ALA A 1 93 ? -6.691 -3.303 -8.086 1.00 92.69 93 ALA A N 1
ATOM 735 C CA . ALA A 1 93 ? -7.421 -3.444 -9.341 1.00 92.69 93 ALA A CA 1
ATOM 736 C C . ALA A 1 93 ? -6.773 -2.653 -10.489 1.00 92.69 93 ALA A C 1
ATOM 738 O O . ALA A 1 93 ? -6.817 -3.103 -11.627 1.00 92.69 93 ALA A O 1
ATOM 739 N N . GLU A 1 94 ? -6.124 -1.525 -10.191 1.00 94.62 94 GLU A N 1
ATOM 740 C CA . GLU A 1 94 ? -5.413 -0.696 -11.177 1.00 94.62 94 GLU A CA 1
ATOM 741 C C . GLU A 1 94 ? -4.273 -1.422 -11.908 1.00 94.62 94 GLU A C 1
ATOM 743 O O . GLU A 1 94 ? -3.950 -1.055 -13.032 1.00 94.62 94 GLU A O 1
ATOM 748 N N . LYS A 1 95 ? -3.628 -2.413 -11.277 1.00 94.38 95 LYS A N 1
ATOM 749 C CA . LYS A 1 95 ? -2.438 -3.084 -11.826 1.00 94.38 95 LYS A CA 1
ATOM 750 C C . LYS A 1 95 ? -2.675 -4.572 -12.000 1.00 94.38 95 LYS A C 1
ATOM 752 O O . LYS A 1 95 ? -2.957 -5.283 -11.026 1.00 94.38 95 LYS A O 1
ATOM 757 N N . SER A 1 96 ? -2.435 -5.069 -13.206 1.00 96.38 96 SER A N 1
ATOM 758 C CA . SER A 1 96 ? -2.391 -6.505 -13.475 1.00 96.38 96 SER A CA 1
ATOM 759 C C . SER A 1 96 ? -1.227 -7.182 -12.733 1.00 96.38 96 SER A C 1
ATOM 761 O O . SER A 1 96 ? -0.266 -6.544 -12.290 1.00 96.38 96 SER A O 1
ATOM 763 N N . HIS A 1 97 ? -1.293 -8.510 -12.579 1.00 95.00 97 HIS A N 1
ATOM 764 C CA . HIS A 1 97 ? -0.193 -9.269 -11.975 1.00 95.00 97 HIS A CA 1
ATOM 765 C C . HIS A 1 97 ? 1.105 -9.117 -12.778 1.00 95.00 97 HIS A C 1
ATOM 767 O O . HIS A 1 97 ? 2.159 -8.893 -12.190 1.00 95.00 97 HIS A O 1
ATOM 773 N N . LYS A 1 98 ? 1.012 -9.157 -14.112 1.00 96.81 98 LYS A N 1
ATOM 774 C CA . LYS A 1 98 ? 2.154 -9.000 -15.017 1.00 96.81 98 LYS A CA 1
ATOM 775 C C . LYS A 1 98 ? 2.855 -7.656 -14.818 1.00 96.81 98 LYS A C 1
ATOM 777 O O . LYS A 1 98 ? 4.055 -7.635 -14.585 1.00 96.81 98 LYS A O 1
ATOM 782 N N . GLU A 1 99 ? 2.111 -6.552 -14.798 1.00 96.12 99 GLU A N 1
ATOM 783 C CA . GLU A 1 99 ? 2.685 -5.219 -14.553 1.00 96.12 99 GLU A CA 1
ATOM 784 C C . GLU A 1 99 ? 3.316 -5.111 -13.163 1.00 96.12 99 GLU A C 1
ATOM 786 O O . GLU A 1 99 ? 4.328 -4.438 -12.986 1.00 96.12 99 GLU A O 1
ATOM 791 N N . ARG A 1 100 ? 2.748 -5.785 -12.155 1.00 96.06 100 ARG A N 1
ATOM 792 C CA . ARG A 1 100 ? 3.333 -5.827 -10.809 1.00 96.06 100 ARG A CA 1
ATOM 793 C C . ARG A 1 100 ? 4.676 -6.555 -10.801 1.00 96.06 100 ARG A C 1
ATOM 795 O O . ARG A 1 100 ? 5.600 -6.080 -10.147 1.00 96.06 100 ARG A O 1
ATOM 802 N N . VAL A 1 101 ? 4.778 -7.665 -11.531 1.00 97.44 101 VAL A N 1
ATOM 803 C CA . VAL A 1 101 ? 6.032 -8.409 -11.715 1.00 97.44 101 VAL A CA 1
ATOM 804 C C . VAL A 1 101 ? 7.043 -7.567 -12.492 1.00 97.44 101 VAL A C 1
ATOM 806 O O . VAL A 1 101 ? 8.184 -7.448 -12.068 1.00 97.44 101 VAL A O 1
ATOM 809 N N . GLU A 1 102 ? 6.629 -6.907 -13.571 1.00 97.50 102 GLU A N 1
ATOM 810 C CA . GLU A 1 102 ? 7.510 -6.028 -14.347 1.00 97.50 102 GLU A CA 1
ATOM 811 C C . GLU A 1 102 ? 8.028 -4.843 -13.525 1.00 97.50 102 GLU A C 1
ATOM 813 O O . GLU A 1 102 ? 9.213 -4.530 -13.585 1.00 97.50 102 GLU A O 1
ATOM 818 N N . LEU A 1 103 ? 7.171 -4.185 -12.737 1.00 96.62 103 LEU A N 1
ATOM 819 C CA . LEU A 1 103 ? 7.585 -3.105 -11.835 1.00 96.62 103 LEU A CA 1
ATOM 820 C C . LEU A 1 103 ? 8.553 -3.601 -10.759 1.00 96.62 103 LEU A C 1
ATOM 822 O O . LEU A 1 103 ? 9.490 -2.888 -10.412 1.00 96.62 103 LEU A O 1
ATOM 826 N N . TYR A 1 104 ? 8.326 -4.806 -10.235 1.00 97.88 104 TYR A N 1
ATOM 827 C CA . TYR A 1 104 ? 9.222 -5.424 -9.265 1.00 97.88 104 TYR A CA 1
ATOM 828 C C . TYR A 1 104 ? 10.588 -5.730 -9.885 1.00 97.88 104 TYR A C 1
ATOM 830 O O . TYR A 1 104 ? 11.603 -5.344 -9.317 1.00 97.88 104 TYR A O 1
ATOM 838 N N . ASN A 1 105 ? 10.617 -6.316 -11.081 1.00 96.88 105 ASN A N 1
ATOM 839 C CA . ASN A 1 105 ? 11.862 -6.600 -11.792 1.00 96.88 105 ASN A CA 1
ATOM 840 C C . ASN A 1 105 ? 12.621 -5.310 -12.122 1.00 96.88 105 ASN A C 1
ATOM 842 O O . ASN A 1 105 ? 13.790 -5.197 -11.786 1.00 96.88 105 ASN A O 1
ATOM 846 N N . LYS A 1 106 ? 11.933 -4.282 -12.640 1.00 98.00 106 LYS A N 1
ATOM 847 C CA . LYS A 1 106 ? 12.531 -2.952 -12.860 1.00 98.00 106 LYS A CA 1
ATOM 848 C C . LYS A 1 106 ? 13.115 -2.356 -11.578 1.00 98.00 106 LYS A C 1
ATOM 850 O O . LYS A 1 106 ? 14.139 -1.682 -11.627 1.00 98.00 106 LYS A O 1
ATOM 855 N N . HIS A 1 107 ? 12.460 -2.568 -10.434 1.00 97.25 107 HIS A N 1
ATOM 856 C CA . HIS A 1 107 ? 12.986 -2.118 -9.150 1.00 97.25 107 HIS A CA 1
ATOM 857 C C . HIS A 1 107 ? 14.254 -2.885 -8.768 1.00 97.25 107 HIS A C 1
ATOM 859 O O . HIS A 1 107 ? 15.228 -2.246 -8.381 1.00 97.25 107 HIS A O 1
ATOM 865 N N . LEU A 1 108 ? 14.273 -4.211 -8.924 1.00 96.19 108 LEU A N 1
ATOM 866 C CA . LEU A 1 108 ? 15.466 -5.021 -8.672 1.00 96.19 108 LEU A CA 1
ATOM 867 C C . LEU A 1 108 ? 16.638 -4.618 -9.571 1.00 96.19 108 LEU A C 1
ATOM 869 O O . LEU A 1 108 ? 17.737 -4.440 -9.063 1.00 96.19 108 LEU A O 1
ATOM 873 N N . ASP A 1 109 ? 16.387 -4.378 -10.857 1.00 95.50 109 ASP A N 1
ATOM 874 C CA . ASP A 1 109 ? 17.409 -3.922 -11.807 1.00 95.50 109 ASP A CA 1
ATOM 875 C C . ASP A 1 109 ? 17.970 -2.538 -11.436 1.00 95.50 109 ASP A C 1
ATOM 877 O O . ASP A 1 109 ? 19.114 -2.214 -11.747 1.00 95.50 109 ASP A O 1
ATOM 881 N N . SER A 1 110 ? 17.161 -1.699 -10.778 1.00 96.00 110 SER A N 1
ATOM 882 C CA . SER A 1 110 ? 17.582 -0.373 -10.310 1.00 96.00 110 SER A CA 1
ATOM 883 C C . SER A 1 110 ? 18.347 -0.391 -8.984 1.00 96.00 110 SER A C 1
ATOM 885 O O . SER A 1 110 ? 18.975 0.611 -8.636 1.00 96.00 110 SER A O 1
ATOM 887 N N . LEU A 1 111 ? 18.259 -1.480 -8.215 1.00 95.56 111 LEU A N 1
ATOM 888 C CA . LEU A 1 111 ? 18.952 -1.599 -6.936 1.00 95.56 111 LEU A CA 1
ATOM 889 C C . LEU A 1 111 ? 20.439 -1.866 -7.171 1.00 95.56 111 LEU A C 1
ATOM 891 O O . LEU A 1 111 ? 20.826 -2.595 -8.080 1.00 95.56 111 LEU A O 1
ATOM 895 N N . SER A 1 112 ? 21.287 -1.272 -6.333 1.00 93.56 112 SER A N 1
ATOM 896 C CA . SER A 1 112 ? 22.719 -1.528 -6.396 1.00 93.56 112 SER A CA 1
ATOM 897 C C . SER A 1 112 ? 23.027 -2.950 -5.934 1.00 93.56 112 SER A C 1
ATOM 899 O O . SER A 1 112 ? 22.485 -3.433 -4.942 1.00 93.56 112 SER A O 1
ATOM 901 N N . GLU A 1 113 ? 23.960 -3.604 -6.621 1.00 89.69 113 GLU A N 1
ATOM 902 C CA . GLU A 1 113 ? 24.484 -4.906 -6.194 1.00 89.69 113 GLU A CA 1
ATOM 903 C C . GLU A 1 113 ? 25.213 -4.804 -4.842 1.00 89.69 113 GLU A C 1
ATOM 905 O O . GLU A 1 113 ? 25.186 -5.728 -4.028 1.00 89.69 113 GLU A O 1
ATOM 910 N N . TYR A 1 114 ? 25.849 -3.655 -4.587 1.00 93.19 114 TYR A N 1
ATOM 911 C CA . TYR A 1 114 ? 26.625 -3.384 -3.382 1.00 93.19 114 TYR A CA 1
ATOM 912 C C . TYR A 1 114 ? 25.834 -2.510 -2.410 1.00 93.19 114 TYR A C 1
ATOM 914 O O . TYR A 1 114 ? 25.287 -1.473 -2.785 1.00 93.19 114 TYR A O 1
ATOM 922 N N . ASN A 1 115 ? 25.818 -2.928 -1.144 1.00 91.88 115 ASN A N 1
ATOM 923 C CA . ASN A 1 115 ? 25.156 -2.224 -0.042 1.00 91.88 115 ASN A CA 1
ATOM 924 C C . ASN A 1 115 ? 26.147 -1.480 0.873 1.00 91.88 115 ASN A C 1
ATOM 926 O O . ASN A 1 115 ? 25.732 -0.911 1.880 1.00 91.88 115 ASN A O 1
ATOM 930 N N . ASP A 1 116 ? 27.444 -1.509 0.551 1.00 93.00 116 ASP A N 1
ATOM 931 C CA . ASP A 1 116 ? 28.503 -0.858 1.323 1.00 93.00 116 ASP A CA 1
ATOM 932 C C . ASP A 1 116 ? 29.491 -0.152 0.392 1.00 93.00 116 ASP A C 1
ATOM 934 O O . ASP A 1 116 ? 29.683 -0.540 -0.767 1.00 93.00 116 ASP A O 1
ATOM 938 N N . ILE A 1 117 ? 30.102 0.909 0.903 1.00 89.75 117 ILE A N 1
ATOM 939 C CA . ILE A 1 117 ? 31.035 1.733 0.148 1.00 89.75 117 ILE A CA 1
ATOM 940 C C . ILE A 1 117 ? 32.382 1.006 0.130 1.00 89.75 117 ILE A C 1
ATOM 942 O O . ILE A 1 117 ? 32.891 0.627 1.191 1.00 89.75 117 ILE A O 1
ATOM 946 N N . PRO A 1 118 ? 33.002 0.813 -1.047 1.00 89.94 118 PRO A N 1
ATOM 947 C CA . PRO A 1 118 ? 34.315 0.192 -1.104 1.00 89.94 118 PRO A CA 1
ATOM 948 C C . PRO A 1 118 ? 35.319 0.995 -0.268 1.00 89.94 118 PRO A C 1
ATOM 950 O O . PRO A 1 118 ? 35.383 2.225 -0.340 1.00 89.94 118 PRO A O 1
ATOM 953 N N . LYS A 1 119 ? 36.122 0.290 0.537 1.00 87.88 119 LYS A N 1
ATOM 954 C CA . LYS A 1 119 ? 37.157 0.916 1.366 1.00 87.88 119 LYS A CA 1
ATOM 955 C C . LYS A 1 119 ? 38.250 1.489 0.467 1.00 87.88 119 LYS A C 1
ATOM 957 O O . LYS A 1 119 ? 38.824 0.777 -0.351 1.00 87.88 119 LYS A O 1
ATOM 962 N N . VAL A 1 120 ? 38.567 2.768 0.654 1.00 84.00 120 VAL A N 1
ATOM 963 C CA . VAL A 1 120 ? 39.637 3.448 -0.083 1.00 84.00 120 VAL A CA 1
ATOM 964 C C . VAL A 1 120 ? 40.984 3.099 0.553 1.00 84.00 120 VAL A C 1
ATOM 966 O O . VAL A 1 120 ? 41.500 3.838 1.388 1.00 84.00 120 VAL A O 1
ATOM 969 N N . SER A 1 121 ? 41.562 1.957 0.184 1.00 80.62 121 SER A N 1
ATOM 970 C CA . SER A 1 121 ? 43.007 1.747 0.317 1.00 80.62 121 SER A CA 1
ATOM 971 C C . SER A 1 121 ? 43.682 2.243 -0.958 1.00 80.62 121 SER A C 1
ATOM 973 O O . SER A 1 121 ? 43.305 1.840 -2.056 1.00 80.62 121 SER A O 1
ATOM 975 N N . TRP A 1 122 ? 44.664 3.137 -0.829 1.00 67.44 122 TRP A N 1
ATOM 976 C CA . TRP A 1 122 ? 45.529 3.535 -1.940 1.00 67.44 122 TRP A CA 1
ATOM 977 C C . TRP A 1 122 ? 46.433 2.360 -2.321 1.00 67.44 122 TRP A C 1
ATOM 979 O O . TRP A 1 122 ? 47.570 2.298 -1.871 1.00 67.44 122 TRP A O 1
ATOM 989 N N . THR A 1 123 ? 45.922 1.430 -3.122 1.00 66.56 123 THR A N 1
ATOM 990 C CA . THR A 1 123 ? 46.701 0.428 -3.865 1.00 66.56 123 THR A CA 1
ATOM 991 C C . THR A 1 123 ? 45.788 -0.274 -4.872 1.00 66.56 123 THR A C 1
ATOM 993 O O . THR A 1 123 ? 44.649 -0.609 -4.556 1.00 66.56 123 THR A O 1
ATOM 996 N N . LYS A 1 124 ? 46.296 -0.422 -6.100 1.00 59.62 124 LYS A N 1
ATOM 997 C CA . LYS A 1 124 ? 45.681 -1.123 -7.236 1.00 59.62 124 LYS A CA 1
ATOM 998 C C . LYS A 1 124 ? 45.824 -2.632 -7.074 1.00 59.62 124 LYS A C 1
ATOM 1000 O O . LYS A 1 124 ? 46.914 -3.046 -6.621 1.00 59.62 124 LYS A O 1
#

Sequence (124 aa):
MSYECSGGSLRLKGVSDKKIKKKKKSKIDPDLIKQELALPKVSRPELDDPNSNGSFKEAEQGNETRKISKTKAELAFERIQEMRNQDKVIKRAEKSHKERVELYNKHLDSLSEYNDIPKVSWTK